Protein AF-A0A9P6PJ88-F1 (afdb_monomer)

Sequence (165 aa):
MRTRTFVELTDSICYLLNEDWNFQPQYRYGCAQMLAGCLLINTTNGHAVLANTVEVYGRTSMVDAHCEPFGLKKGVAIQTSLPKPSVAYYKDVWPSTMFAATEGERLVIGTQSFDALVTSSIRLDVRGQGSVGAATRNFQLTNKAEATATRIFLDKESLDMGVAL

Mean predicted aligned error: 4.45 Å

Organism: NCBI:txid41804

Structure (mmCIF, N/CA/C/O backbone):
data_AF-A0A9P6PJ88-F1
#
_entry.id   AF-A0A9P6PJ88-F1
#
loop_
_atom_site.group_PDB
_atom_site.id
_atom_site.type_symbol
_atom_site.label_atom_id
_atom_site.label_alt_id
_atom_site.label_comp_id
_atom_site.label_asym_id
_atom_site.label_entity_id
_atom_site.label_seq_id
_atom_site.pdbx_PDB_ins_code
_atom_site.Cartn_x
_atom_site.Cartn_y
_atom_site.Cartn_z
_atom_site.occupancy
_atom_site.B_iso_or_equiv
_atom_site.auth_seq_id
_atom_site.auth_comp_id
_atom_site.auth_asym_id
_atom_site.auth_atom_id
_atom_site.pdbx_PDB_model_num
ATOM 1 N N . MET A 1 1 ? -27.382 -1.681 4.955 1.00 50.00 1 MET A N 1
ATOM 2 C CA . MET A 1 1 ? -25.921 -1.492 4.807 1.00 50.00 1 MET A CA 1
ATOM 3 C C . MET A 1 1 ? -25.249 -2.807 5.158 1.00 50.00 1 MET A C 1
ATOM 5 O O . MET A 1 1 ? -25.578 -3.356 6.200 1.00 50.00 1 MET A O 1
ATOM 9 N N . ARG A 1 2 ? -24.400 -3.355 4.282 1.00 79.06 2 ARG A N 1
ATOM 10 C CA . ARG A 1 2 ? -23.646 -4.589 4.558 1.00 79.06 2 ARG A CA 1
ATOM 11 C C . ARG A 1 2 ? -22.398 -4.210 5.357 1.00 79.06 2 ARG A C 1
ATOM 13 O O . ARG A 1 2 ? -21.649 -3.343 4.916 1.00 79.06 2 ARG A O 1
ATOM 20 N N . THR A 1 3 ? -22.210 -4.811 6.526 1.00 87.69 3 THR A N 1
ATOM 21 C CA . THR A 1 3 ? -21.006 -4.606 7.341 1.00 87.69 3 THR A CA 1
ATOM 22 C C . THR A 1 3 ? -19.818 -5.268 6.649 1.00 87.69 3 THR A C 1
ATOM 24 O O . THR A 1 3 ? -19.917 -6.423 6.237 1.00 87.69 3 THR A O 1
ATOM 27 N N . ARG A 1 4 ? -18.718 -4.527 6.496 1.00 91.75 4 ARG A N 1
ATOM 28 C CA . ARG A 1 4 ? -17.448 -5.029 5.957 1.00 91.75 4 ARG A CA 1
ATOM 29 C C . ARG A 1 4 ? -16.594 -5.598 7.087 1.00 91.75 4 ARG A C 1
ATOM 31 O O . ARG A 1 4 ? -16.655 -5.104 8.213 1.00 91.75 4 ARG A O 1
ATOM 38 N N . THR A 1 5 ? -15.818 -6.634 6.792 1.00 96.31 5 THR A N 1
ATOM 39 C CA . THR A 1 5 ? -14.909 -7.267 7.754 1.00 96.31 5 THR A CA 1
ATOM 40 C C . THR A 1 5 ? -13.496 -7.105 7.243 1.00 96.31 5 THR A C 1
ATOM 42 O O . THR A 1 5 ? -13.232 -7.406 6.086 1.00 96.31 5 THR A O 1
ATOM 45 N N . PHE A 1 6 ? -12.598 -6.666 8.116 1.00 97.62 6 PHE A N 1
ATOM 46 C CA . PHE A 1 6 ? -11.212 -6.408 7.763 1.00 97.62 6 PHE A CA 1
ATOM 47 C C . PHE A 1 6 ? -10.282 -7.371 8.491 1.00 97.62 6 PHE A C 1
ATOM 49 O O . PHE A 1 6 ? -10.538 -7.736 9.641 1.00 97.62 6 PHE A O 1
ATOM 56 N N . VAL A 1 7 ? -9.208 -7.774 7.819 1.00 97.75 7 VAL A N 1
ATOM 57 C CA . VAL A 1 7 ? -8.141 -8.610 8.377 1.00 97.75 7 VAL A CA 1
ATOM 58 C C . VAL A 1 7 ? -6.816 -7.877 8.248 1.00 97.75 7 VAL A C 1
ATOM 60 O O . VAL A 1 7 ? -6.544 -7.267 7.219 1.00 97.75 7 VAL A O 1
ATOM 63 N N . GLU A 1 8 ? -5.998 -7.891 9.296 1.00 98.00 8 GLU A N 1
ATOM 64 C CA . GLU A 1 8 ? -4.668 -7.288 9.219 1.00 98.00 8 GLU A CA 1
ATOM 65 C C . GLU A 1 8 ? -3.776 -8.081 8.254 1.00 98.00 8 GLU A C 1
ATOM 67 O O . GLU A 1 8 ? -3.915 -9.304 8.140 1.00 98.00 8 GLU A O 1
ATOM 72 N N . LEU A 1 9 ? -2.854 -7.400 7.569 1.00 96.69 9 LEU A N 1
ATOM 73 C CA . LEU A 1 9 ? -1.796 -8.074 6.823 1.00 96.69 9 LEU A CA 1
ATOM 74 C C . LEU A 1 9 ? -1.050 -9.066 7.725 1.00 96.69 9 LEU A C 1
ATOM 76 O O . LEU A 1 9 ? -0.583 -8.731 8.811 1.00 96.69 9 LEU A O 1
ATOM 80 N N . THR A 1 10 ? -0.912 -10.293 7.232 1.00 96.44 10 THR A N 1
ATOM 81 C CA . THR A 1 10 ? -0.111 -11.351 7.857 1.00 96.44 10 THR A CA 1
ATOM 82 C C . THR A 1 10 ? 1.118 -11.633 7.006 1.00 96.44 10 THR A C 1
ATOM 84 O O . THR A 1 10 ? 1.149 -11.269 5.828 1.00 96.44 10 THR A O 1
ATOM 87 N N . ASP A 1 11 ? 2.099 -12.352 7.550 1.00 95.25 11 ASP A N 1
ATOM 88 C CA . ASP A 1 11 ? 3.292 -12.757 6.796 1.00 95.25 11 ASP A CA 1
ATOM 89 C C . ASP A 1 11 ? 2.948 -13.536 5.519 1.00 95.25 11 ASP A C 1
ATOM 91 O O . ASP A 1 11 ? 3.597 -13.354 4.492 1.00 95.25 11 ASP A O 1
ATOM 95 N N . SER A 1 12 ? 1.892 -14.356 5.555 1.00 95.56 12 SER A N 1
ATOM 96 C CA . SER A 1 12 ? 1.425 -15.109 4.384 1.00 95.56 12 SER A CA 1
ATOM 97 C C . SER A 1 12 ? 0.902 -14.201 3.267 1.00 95.56 12 SER A C 1
ATOM 99 O O . SER A 1 12 ? 1.215 -14.413 2.098 1.00 95.56 12 SER A O 1
ATOM 101 N N . ILE A 1 13 ? 0.166 -13.145 3.625 1.00 96.19 13 ILE A N 1
ATOM 102 C CA . ILE A 1 13 ? -0.339 -12.167 2.658 1.00 96.19 13 ILE A CA 1
ATOM 103 C C . ILE A 1 13 ? 0.815 -11.296 2.154 1.00 96.19 13 ILE A C 1
ATOM 105 O O . ILE A 1 13 ? 0.892 -11.009 0.967 1.00 96.19 13 ILE A O 1
ATOM 109 N N . CYS A 1 14 ? 1.750 -10.916 3.030 1.00 95.81 14 CYS A N 1
ATOM 110 C CA . CYS A 1 14 ? 2.940 -10.168 2.630 1.00 95.81 14 CYS A CA 1
ATOM 111 C C . CYS A 1 14 ? 3.790 -10.959 1.633 1.00 95.81 14 CYS A C 1
ATOM 113 O O . CYS A 1 14 ? 4.250 -10.393 0.648 1.00 95.81 14 CYS A O 1
ATOM 115 N N . TYR A 1 15 ? 3.963 -12.263 1.861 1.00 94.94 15 TYR A N 1
ATOM 116 C CA . TYR A 1 15 ? 4.639 -13.155 0.925 1.00 94.94 15 TYR A CA 1
ATOM 117 C C . TYR A 1 15 ? 3.923 -13.179 -0.434 1.00 94.94 15 TYR A C 1
ATOM 119 O O . TYR A 1 15 ? 4.563 -12.944 -1.452 1.00 94.94 15 TYR A O 1
ATOM 127 N N . LEU A 1 16 ? 2.594 -13.345 -0.444 1.00 94.75 16 LEU A N 1
ATOM 128 C CA . LEU A 1 16 ? 1.790 -13.329 -1.671 1.00 94.75 16 LEU A CA 1
ATOM 129 C C . LEU A 1 16 ? 1.908 -12.005 -2.448 1.00 94.75 16 LEU A C 1
ATOM 131 O O . LEU A 1 16 ? 2.066 -12.015 -3.664 1.00 94.75 16 LEU A O 1
ATOM 135 N N . LEU A 1 17 ? 1.871 -10.860 -1.758 1.00 95.81 17 LEU A N 1
ATOM 136 C CA . LEU A 1 17 ? 2.052 -9.540 -2.378 1.00 95.81 17 LEU A CA 1
ATOM 137 C C . LEU A 1 17 ? 3.464 -9.341 -2.960 1.00 95.81 17 LEU A C 1
ATOM 139 O O . LEU A 1 17 ? 3.668 -8.467 -3.795 1.00 95.81 17 LEU A O 1
ATOM 143 N N . ASN A 1 18 ? 4.441 -10.136 -2.530 1.00 95.06 18 ASN A N 1
ATOM 144 C CA . ASN A 1 18 ? 5.825 -10.067 -2.992 1.00 95.06 18 ASN A CA 1
ATOM 145 C C . ASN A 1 18 ? 6.183 -11.160 -4.009 1.00 95.06 18 ASN A C 1
ATOM 147 O O . ASN A 1 18 ? 7.354 -11.308 -4.350 1.00 95.06 18 ASN A O 1
ATOM 151 N N . GLU A 1 19 ? 5.206 -11.907 -4.522 1.00 94.31 19 GLU A N 1
ATOM 152 C CA . GLU A 1 19 ? 5.448 -12.843 -5.621 1.00 94.31 19 GLU A CA 1
ATOM 153 C C . GLU A 1 19 ? 5.872 -12.097 -6.896 1.00 94.31 19 GLU A C 1
ATOM 155 O O . GLU A 1 19 ? 5.442 -10.969 -7.160 1.00 94.31 19 GLU A O 1
ATOM 160 N N . ASP A 1 20 ? 6.772 -12.696 -7.676 1.00 90.38 20 ASP A N 1
ATOM 161 C CA . ASP A 1 20 ? 7.441 -12.016 -8.790 1.00 90.38 20 ASP A CA 1
ATOM 162 C C . ASP A 1 20 ? 6.569 -11.994 -10.055 1.00 90.38 20 ASP A C 1
ATOM 164 O O . ASP A 1 20 ? 6.253 -13.017 -10.672 1.00 90.38 20 ASP A O 1
ATOM 168 N N . TRP A 1 21 ? 6.225 -10.784 -10.489 1.00 92.69 21 TRP A N 1
ATOM 169 C CA . TRP A 1 21 ? 5.378 -10.548 -11.654 1.00 92.69 21 TRP A CA 1
ATOM 170 C C . TRP A 1 21 ? 6.064 -10.846 -12.992 1.00 92.69 21 TRP A C 1
ATOM 172 O O . TRP A 1 21 ? 5.369 -10.976 -13.997 1.00 92.69 21 TRP A O 1
ATOM 182 N N . ASN A 1 22 ? 7.394 -10.995 -13.037 1.00 89.50 22 ASN A N 1
ATOM 183 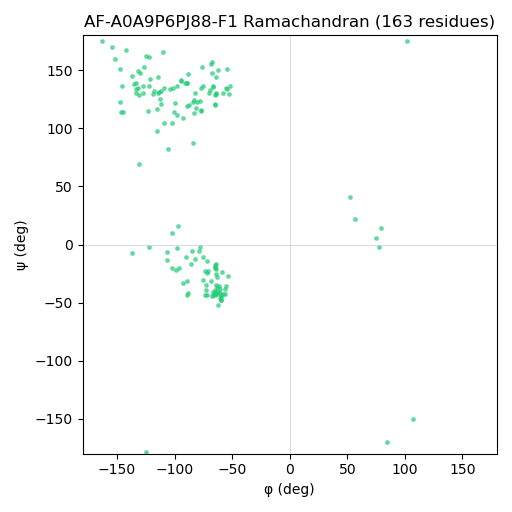C CA . ASN A 1 22 ? 8.078 -11.494 -14.236 1.00 89.50 22 ASN A CA 1
ATOM 184 C C . ASN A 1 22 ? 7.654 -12.930 -14.561 1.00 89.50 22 ASN A C 1
ATOM 186 O O . ASN A 1 22 ? 7.526 -13.289 -15.730 1.00 89.50 22 ASN A O 1
ATOM 190 N N . PHE A 1 23 ? 7.440 -13.749 -13.528 1.00 89.56 23 PHE A N 1
ATOM 191 C CA . PHE A 1 23 ? 7.046 -15.147 -13.684 1.00 89.56 23 PHE A CA 1
ATOM 192 C C . PHE A 1 23 ? 5.527 -15.320 -13.649 1.00 89.56 23 PHE A C 1
ATOM 194 O O . PHE A 1 23 ? 4.998 -16.200 -14.328 1.00 89.56 23 PHE A O 1
A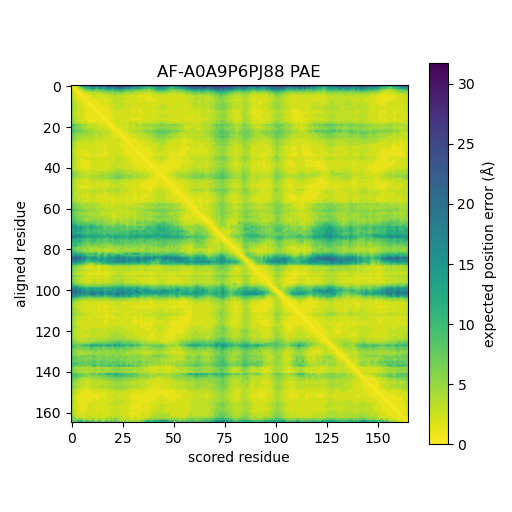TOM 201 N N . GLN A 1 24 ? 4.823 -14.487 -12.877 1.00 89.56 24 GLN A N 1
ATOM 202 C CA . GLN A 1 24 ? 3.373 -14.572 -12.682 1.00 89.56 24 GLN A CA 1
ATOM 203 C C . GLN A 1 24 ? 2.699 -13.201 -12.876 1.00 89.56 24 GLN A C 1
ATOM 205 O O . GLN A 1 24 ? 2.192 -12.605 -11.924 1.00 89.56 24 GLN A O 1
ATOM 210 N N . PRO A 1 25 ? 2.658 -12.669 -14.114 1.00 88.81 25 PRO A N 1
ATOM 211 C CA . PRO A 1 25 ? 2.144 -11.325 -14.391 1.00 88.81 25 PRO A CA 1
ATOM 212 C C . PRO A 1 25 ? 0.654 -11.158 -14.068 1.00 88.81 25 PRO A C 1
ATOM 214 O O . PRO A 1 25 ? 0.193 -10.035 -13.874 1.00 88.81 25 PRO A O 1
ATOM 217 N N . GLN A 1 26 ? -0.117 -12.248 -13.995 1.00 89.44 26 GLN A N 1
ATOM 218 C CA . GLN A 1 26 ? -1.529 -12.223 -13.609 1.00 89.44 26 GLN A CA 1
ATOM 219 C C . GLN A 1 26 ? -1.747 -11.753 -12.163 1.00 89.44 26 GLN A C 1
ATOM 221 O O . GLN A 1 26 ? -2.784 -11.157 -11.868 1.00 89.44 26 GLN A O 1
ATOM 226 N N . TYR A 1 27 ? -0.755 -11.914 -11.282 1.00 91.38 27 TYR A N 1
ATOM 227 C CA . TYR A 1 27 ? -0.874 -11.521 -9.877 1.00 91.38 27 TYR A CA 1
ATOM 228 C C . TYR A 1 27 ? -1.063 -10.024 -9.665 1.00 91.38 27 TYR A C 1
ATOM 230 O O . TYR A 1 27 ? -1.566 -9.629 -8.616 1.00 91.38 27 TYR A O 1
ATOM 238 N N . ARG A 1 28 ? -0.772 -9.182 -10.663 1.00 93.88 28 ARG A N 1
ATOM 239 C CA . ARG A 1 28 ? -1.098 -7.751 -10.608 1.00 93.88 28 ARG A CA 1
ATOM 240 C C . ARG A 1 28 ? -2.581 -7.487 -10.357 1.00 93.88 28 ARG A C 1
ATOM 242 O O . ARG A 1 28 ? -2.922 -6.585 -9.598 1.00 93.88 28 ARG A O 1
ATOM 249 N N . TYR A 1 29 ? -3.462 -8.298 -10.944 1.00 94.75 29 TYR A N 1
ATOM 250 C CA . TYR A 1 29 ? -4.906 -8.146 -10.774 1.00 94.75 29 TYR A CA 1
ATOM 251 C C . TYR A 1 29 ? -5.337 -8.559 -9.368 1.00 94.75 29 TYR A C 1
ATOM 253 O O . TYR A 1 29 ? -6.075 -7.821 -8.719 1.00 94.75 29 TYR A O 1
ATOM 261 N N . GLY A 1 30 ? -4.807 -9.681 -8.871 1.00 95.69 30 GLY A N 1
ATOM 262 C CA . GLY A 1 30 ? -5.014 -10.125 -7.494 1.00 95.69 30 GLY A CA 1
ATOM 263 C C . GLY A 1 30 ? -4.511 -9.095 -6.482 1.00 95.69 30 GLY A C 1
ATOM 264 O O . GLY A 1 30 ? -5.250 -8.699 -5.589 1.00 95.69 30 GLY A O 1
ATOM 265 N N . CYS A 1 31 ? -3.296 -8.572 -6.664 1.00 96.62 31 CYS A N 1
ATOM 266 C CA . CYS A 1 31 ? -2.701 -7.551 -5.798 1.00 96.62 31 CYS A CA 1
ATOM 267 C C . CYS A 1 31 ? -3.519 -6.257 -5.760 1.00 96.62 31 CYS A C 1
ATOM 269 O O . CYS A 1 31 ? -3.800 -5.742 -4.676 1.00 96.62 31 CYS A O 1
ATOM 271 N N . ALA A 1 32 ? -3.950 -5.756 -6.923 1.00 96.81 32 ALA A N 1
ATOM 272 C CA . ALA A 1 32 ? -4.838 -4.600 -6.996 1.00 96.81 32 ALA A CA 1
ATOM 273 C C . ALA A 1 32 ? -6.165 -4.866 -6.272 1.00 96.81 32 ALA A C 1
ATOM 275 O O . ALA A 1 32 ? -6.610 -4.040 -5.477 1.00 96.81 32 ALA A O 1
ATOM 276 N N . GLN A 1 33 ? -6.766 -6.038 -6.499 1.00 97.31 33 GLN A N 1
ATOM 277 C CA . GLN A 1 33 ? -8.030 -6.429 -5.882 1.00 97.31 33 GLN A CA 1
ATOM 278 C C . GLN A 1 33 ? -7.917 -6.558 -4.358 1.00 97.31 33 GLN A C 1
ATOM 280 O O . GLN A 1 33 ? -8.801 -6.079 -3.655 1.00 97.31 33 GLN A O 1
ATOM 285 N N . MET A 1 34 ? -6.832 -7.146 -3.843 1.00 97.31 34 MET A N 1
ATOM 286 C CA . MET A 1 34 ? -6.586 -7.305 -2.405 1.00 97.31 34 MET A CA 1
ATOM 287 C C . MET A 1 34 ? -6.412 -5.959 -1.689 1.00 97.31 34 MET A C 1
ATOM 289 O O . MET A 1 34 ? -6.884 -5.793 -0.564 1.00 97.31 34 MET A O 1
ATOM 293 N N . LEU A 1 35 ? -5.729 -5.001 -2.325 1.00 97.94 35 LEU A N 1
ATOM 294 C CA . LEU A 1 35 ? -5.442 -3.685 -1.744 1.00 97.94 35 LEU A CA 1
ATOM 295 C C . LEU A 1 35 ? -6.571 -2.664 -1.960 1.00 97.94 35 LEU A C 1
ATOM 297 O O . LEU A 1 35 ? -6.623 -1.651 -1.256 1.00 97.94 35 LEU A O 1
ATOM 301 N N . ALA A 1 36 ? -7.492 -2.915 -2.890 1.00 96.50 36 ALA A N 1
ATOM 302 C CA . ALA A 1 36 ? -8.654 -2.065 -3.108 1.00 96.50 36 ALA A CA 1
ATOM 303 C C . ALA A 1 36 ? -9.586 -2.074 -1.885 1.00 96.50 36 ALA A C 1
ATOM 305 O O . ALA A 1 36 ? -10.109 -3.112 -1.468 1.00 96.50 36 ALA A O 1
ATOM 306 N N . GLY A 1 37 ? -9.813 -0.889 -1.317 1.00 96.69 37 GLY A N 1
ATOM 307 C CA . GLY A 1 37 ? -10.612 -0.718 -0.109 1.00 96.69 37 GLY A CA 1
ATOM 308 C C . GLY A 1 37 ? -9.864 -1.047 1.183 1.00 96.69 37 GLY A C 1
ATOM 309 O O . GLY A 1 37 ? -10.516 -1.206 2.212 1.00 96.69 37 GLY A O 1
ATOM 310 N N . CYS A 1 38 ? -8.532 -1.165 1.172 1.00 98.00 38 CYS A N 1
ATOM 311 C CA . CYS A 1 38 ? -7.778 -1.405 2.401 1.00 98.00 38 CYS A CA 1
ATOM 312 C C . CYS A 1 38 ? -7.800 -0.193 3.352 1.00 98.00 38 CYS A C 1
ATOM 314 O O . CYS A 1 38 ? -7.978 0.959 2.947 1.00 98.00 38 CYS A O 1
ATOM 316 N N . LEU A 1 39 ? -7.609 -0.462 4.641 1.00 98.06 39 LEU A N 1
ATOM 317 C CA . LEU A 1 39 ? -7.459 0.541 5.687 1.00 98.06 39 LEU A CA 1
ATOM 318 C C . LEU A 1 39 ? -5.989 0.694 6.048 1.00 98.06 39 LEU A C 1
ATOM 320 O O . LEU A 1 39 ? -5.306 -0.297 6.298 1.00 98.06 39 LEU A O 1
ATOM 324 N N . LEU A 1 40 ? -5.532 1.936 6.160 1.00 97.75 40 LEU A N 1
ATOM 325 C CA . LEU A 1 40 ? -4.255 2.273 6.770 1.00 97.75 40 LEU A CA 1
ATOM 326 C C . LEU A 1 40 ? -4.537 3.013 8.075 1.00 97.75 40 LEU A C 1
ATOM 328 O O . LEU A 1 40 ? -5.192 4.057 8.073 1.00 97.75 40 LEU A O 1
ATOM 332 N N . ILE A 1 41 ? -4.056 2.463 9.188 1.00 97.50 41 ILE A N 1
ATOM 333 C CA . ILE A 1 41 ? -4.287 2.996 10.533 1.00 97.50 41 ILE A CA 1
ATOM 334 C C . ILE A 1 41 ? -2.942 3.265 11.190 1.00 97.50 41 ILE A C 1
ATOM 336 O O . ILE A 1 41 ? -2.183 2.340 11.468 1.00 97.50 41 ILE A O 1
ATOM 340 N N . ASN A 1 42 ? -2.649 4.530 11.466 1.00 96.06 42 ASN A N 1
ATOM 341 C CA . ASN A 1 42 ? -1.459 4.913 12.210 1.00 96.06 42 ASN A CA 1
ATOM 342 C C . ASN A 1 42 ? -1.730 4.776 13.714 1.00 96.06 42 ASN A C 1
ATOM 344 O O . ASN A 1 42 ? -2.528 5.515 14.290 1.00 96.06 42 ASN A O 1
ATOM 348 N N . THR A 1 43 ? -1.054 3.831 14.367 1.00 95.06 43 THR A N 1
ATOM 349 C CA . THR A 1 43 ? -1.302 3.508 15.781 1.00 95.06 43 THR A CA 1
ATOM 350 C C . THR A 1 43 ? -0.735 4.536 16.757 1.00 95.06 43 THR A C 1
ATOM 352 O O . THR A 1 43 ? -1.026 4.462 17.946 1.00 95.06 43 THR A O 1
ATOM 355 N N . THR A 1 44 ? 0.092 5.474 16.291 1.00 93.00 44 THR A N 1
ATOM 356 C CA . THR A 1 44 ? 0.702 6.504 17.142 1.00 93.00 44 THR A CA 1
ATOM 357 C C . THR A 1 44 ? -0.178 7.744 17.253 1.00 93.00 44 THR A C 1
ATOM 359 O O . THR A 1 44 ? -0.335 8.272 18.349 1.00 93.00 44 THR A O 1
ATOM 362 N N . ASN A 1 45 ? -0.755 8.212 16.141 1.00 92.81 45 ASN A N 1
ATOM 363 C CA . ASN A 1 45 ? -1.601 9.415 16.119 1.00 92.81 45 ASN A CA 1
ATOM 364 C C . ASN A 1 45 ? -3.104 9.114 15.963 1.00 92.81 45 ASN A C 1
ATOM 366 O O . ASN A 1 45 ? -3.917 10.028 16.067 1.00 92.81 45 ASN A O 1
ATOM 370 N N . GLY A 1 46 ? -3.487 7.853 15.732 1.00 93.19 46 GLY A N 1
ATOM 371 C CA . GLY A 1 46 ? -4.882 7.436 15.574 1.00 93.19 46 GLY A CA 1
ATOM 372 C C . GLY A 1 46 ? -5.509 7.813 14.229 1.00 93.19 46 GLY A C 1
ATOM 373 O O . GLY A 1 46 ? -6.703 7.585 14.036 1.00 93.19 46 GLY A O 1
ATOM 374 N N . HIS A 1 47 ? -4.739 8.372 13.289 1.00 95.56 47 HIS A N 1
ATOM 375 C CA . HIS A 1 47 ? -5.239 8.682 11.955 1.00 95.56 47 HIS A CA 1
ATOM 376 C C . HIS A 1 47 ? -5.564 7.396 11.198 1.00 95.56 47 HIS A C 1
ATOM 378 O O . HIS A 1 47 ? -4.766 6.456 11.173 1.00 95.56 47 HIS A O 1
ATOM 384 N N . ALA A 1 48 ? -6.710 7.385 10.524 1.00 96.81 48 ALA A N 1
ATOM 385 C CA . ALA A 1 48 ? -7.171 6.242 9.756 1.00 96.81 48 ALA A CA 1
ATOM 386 C C . ALA A 1 48 ? -7.660 6.690 8.381 1.00 96.81 48 ALA A C 1
ATOM 388 O O . ALA A 1 48 ? -8.424 7.649 8.250 1.00 96.81 48 ALA A O 1
ATOM 389 N N . VAL A 1 49 ? -7.244 5.975 7.342 1.00 97.19 49 VAL A N 1
ATOM 390 C CA . VAL A 1 49 ? -7.665 6.240 5.968 1.00 97.19 49 VAL A CA 1
ATOM 391 C C . VAL A 1 49 ? -8.112 4.951 5.289 1.00 97.19 49 VAL A C 1
ATOM 393 O O . VAL A 1 49 ? -7.457 3.919 5.395 1.00 97.19 49 VAL A O 1
ATOM 396 N N . LEU A 1 50 ? -9.242 5.025 4.590 1.00 96.94 50 LEU A N 1
ATOM 397 C CA . LEU A 1 50 ? -9.701 4.019 3.641 1.00 96.94 50 LEU A CA 1
ATOM 398 C C . LEU A 1 50 ? -9.131 4.360 2.265 1.00 96.94 50 LEU A C 1
ATOM 400 O O . LEU A 1 50 ? -9.434 5.429 1.736 1.00 96.94 50 LEU A O 1
ATOM 404 N N . ALA A 1 51 ? -8.328 3.473 1.686 1.00 96.94 51 ALA A N 1
ATOM 405 C CA . ALA A 1 51 ? -7.860 3.564 0.308 1.00 96.94 51 ALA A CA 1
ATOM 406 C C . ALA A 1 51 ? -8.926 2.967 -0.623 1.00 96.94 51 ALA A C 1
ATOM 408 O O . ALA A 1 51 ? -8.907 1.778 -0.928 1.00 96.94 51 ALA A O 1
ATOM 409 N N . ASN A 1 52 ? -9.890 3.789 -1.047 1.00 94.62 52 ASN A N 1
ATOM 410 C CA . ASN A 1 52 ? -11.009 3.359 -1.893 1.00 94.62 52 ASN A CA 1
ATOM 411 C C . ASN A 1 52 ? -10.532 2.695 -3.189 1.00 94.62 52 ASN A C 1
ATOM 413 O O . ASN A 1 52 ? -11.099 1.691 -3.609 1.00 94.62 52 ASN A O 1
ATOM 417 N N . THR A 1 53 ? -9.512 3.276 -3.823 1.00 95.44 53 THR A N 1
ATOM 418 C CA . THR A 1 53 ? -8.937 2.772 -5.070 1.00 95.44 53 THR A CA 1
ATOM 419 C C . THR A 1 53 ? -7.423 2.837 -5.022 1.00 95.44 53 THR A C 1
ATOM 421 O O . THR A 1 53 ? -6.837 3.772 -4.465 1.00 95.44 53 THR A O 1
ATOM 424 N N . VAL A 1 54 ? -6.807 1.838 -5.644 1.00 96.50 54 VAL A N 1
ATOM 425 C CA . VAL A 1 54 ? -5.363 1.745 -5.823 1.00 96.50 54 VAL A CA 1
ATOM 426 C C . VAL A 1 54 ? -5.048 1.445 -7.282 1.00 96.50 54 VAL A C 1
ATOM 428 O O . VAL A 1 54 ? -5.805 0.749 -7.957 1.00 96.50 54 VAL A O 1
ATOM 431 N N . GLU A 1 55 ? -3.924 1.957 -7.754 1.00 95.94 55 GLU A N 1
ATOM 432 C CA . GLU A 1 55 ? -3.302 1.573 -9.017 1.00 95.94 55 GLU A CA 1
ATOM 433 C C . GLU A 1 55 ? -1.987 0.879 -8.694 1.00 95.94 55 GLU A C 1
ATOM 435 O O . GLU A 1 55 ? -1.217 1.379 -7.876 1.00 95.94 55 GLU A O 1
ATOM 440 N N . VAL A 1 56 ? -1.745 -0.284 -9.291 1.00 96.19 56 VAL A N 1
ATOM 441 C CA . VAL A 1 56 ? -0.544 -1.072 -9.014 1.00 96.19 56 VAL A CA 1
ATOM 442 C C . VAL A 1 56 ? 0.398 -1.038 -10.207 1.00 96.19 56 VAL A C 1
ATOM 444 O O . VAL A 1 56 ? -0.041 -1.218 -11.342 1.00 96.19 56 VAL A O 1
ATOM 447 N N . TYR A 1 57 ? 1.681 -0.834 -9.935 1.00 95.12 57 TYR A N 1
ATOM 448 C CA . TYR A 1 57 ? 2.722 -0.676 -10.942 1.00 95.12 57 TYR A CA 1
ATOM 449 C C . TYR A 1 57 ? 3.865 -1.644 -10.664 1.00 95.12 57 TYR A C 1
ATOM 451 O O . TYR A 1 57 ? 4.350 -1.743 -9.536 1.00 95.12 57 TYR A O 1
ATOM 459 N N . GLY A 1 58 ? 4.291 -2.388 -11.686 1.00 94.44 58 GLY A N 1
ATOM 460 C CA . GLY A 1 58 ? 5.419 -3.312 -11.554 1.00 94.44 58 GLY A CA 1
ATOM 461 C C . GLY A 1 58 ? 6.719 -2.578 -11.211 1.00 94.44 58 GLY A C 1
ATOM 462 O O . GLY A 1 58 ? 6.927 -1.437 -11.613 1.00 94.44 58 GLY A O 1
ATOM 463 N N . ARG A 1 59 ? 7.633 -3.231 -10.487 1.00 90.50 59 ARG A N 1
ATOM 464 C CA . ARG A 1 59 ? 8.835 -2.563 -9.951 1.00 90.50 59 ARG A CA 1
ATOM 465 C C . ARG A 1 59 ? 9.887 -2.187 -11.000 1.00 90.50 59 ARG A C 1
ATOM 467 O O . ARG A 1 59 ? 10.722 -1.322 -10.748 1.00 90.50 59 ARG A O 1
ATOM 474 N N . THR A 1 60 ? 9.890 -2.848 -12.155 1.00 89.88 60 THR A N 1
ATOM 475 C CA . THR A 1 60 ? 10.909 -2.647 -13.196 1.00 89.88 60 THR A CA 1
ATOM 476 C C . THR A 1 60 ? 10.272 -2.325 -14.534 1.00 89.88 60 THR A C 1
ATOM 478 O O . THR A 1 60 ? 9.181 -2.804 -14.833 1.00 89.88 60 THR A O 1
ATOM 481 N N . SER A 1 61 ? 11.006 -1.602 -15.381 1.00 89.69 61 SER A N 1
ATOM 482 C CA . SER A 1 61 ? 10.548 -1.226 -16.722 1.00 89.69 61 SER A CA 1
ATOM 483 C C . SER A 1 61 ? 10.348 -2.414 -17.665 1.00 89.69 61 SER A C 1
ATOM 485 O O . SER A 1 61 ? 9.677 -2.276 -18.684 1.00 89.69 61 SER A O 1
ATOM 487 N N . MET A 1 62 ? 10.925 -3.577 -17.340 1.00 89.38 62 MET A N 1
ATOM 488 C CA . MET A 1 62 ? 10.694 -4.824 -18.075 1.00 89.38 62 MET A CA 1
ATOM 489 C C . MET A 1 62 ? 9.329 -5.441 -17.752 1.00 89.38 62 MET A C 1
ATOM 491 O O . MET A 1 62 ? 8.742 -6.090 -18.612 1.00 89.38 62 MET A O 1
ATOM 495 N N . VAL A 1 63 ? 8.830 -5.229 -16.531 1.00 90.81 63 VAL A N 1
ATOM 496 C CA . VAL A 1 63 ? 7.520 -5.718 -16.071 1.00 90.81 63 VAL A CA 1
ATOM 497 C C . VAL A 1 63 ? 6.423 -4.706 -16.388 1.00 90.81 63 VAL A C 1
ATOM 499 O O . VAL A 1 63 ? 5.333 -5.085 -16.812 1.00 90.81 63 VAL A O 1
ATOM 502 N N . ASP A 1 64 ? 6.706 -3.420 -16.182 1.00 90.94 64 ASP A N 1
ATOM 503 C CA . ASP A 1 64 ? 5.745 -2.336 -16.340 1.00 90.94 64 ASP A CA 1
ATOM 504 C C . ASP A 1 64 ? 6.442 -1.058 -16.819 1.00 90.94 64 ASP A C 1
ATOM 506 O O . ASP A 1 64 ? 7.341 -0.537 -16.163 1.00 90.94 64 ASP A O 1
ATOM 510 N N . ALA A 1 65 ? 6.014 -0.518 -17.961 1.00 90.75 65 ALA A N 1
ATOM 511 C CA . ALA A 1 65 ? 6.574 0.716 -18.511 1.00 90.75 65 ALA A CA 1
ATOM 512 C C . ALA A 1 65 ? 6.315 1.946 -17.620 1.00 90.75 65 ALA A C 1
ATOM 514 O O . ALA A 1 65 ? 7.017 2.952 -17.744 1.00 90.75 65 ALA A O 1
ATOM 515 N N . HIS A 1 66 ? 5.325 1.864 -16.730 1.00 89.12 66 HIS A N 1
ATOM 516 C CA . HIS A 1 66 ? 4.965 2.898 -15.766 1.00 89.12 66 HIS A CA 1
ATOM 517 C C . HIS A 1 66 ? 5.579 2.654 -14.379 1.00 89.12 66 HIS A C 1
ATOM 519 O O . HIS A 1 66 ? 5.148 3.277 -13.411 1.00 89.12 66 HIS A O 1
ATOM 525 N N . CYS A 1 67 ? 6.591 1.780 -14.279 1.00 89.06 67 CYS A N 1
ATOM 526 C CA . CYS A 1 67 ? 7.281 1.492 -13.027 1.00 89.06 67 CYS A CA 1
ATOM 527 C C . CYS A 1 67 ? 7.829 2.749 -12.343 1.00 89.06 67 CYS A C 1
ATOM 529 O O . CYS A 1 67 ? 8.258 3.717 -12.985 1.00 89.06 67 CYS A O 1
ATOM 531 N N . GLU A 1 68 ? 7.915 2.687 -11.019 1.00 86.50 68 GLU A N 1
ATOM 532 C CA . GLU A 1 68 ? 8.540 3.729 -10.223 1.00 86.50 68 GLU A CA 1
ATOM 533 C C . GLU A 1 68 ? 9.993 4.017 -10.677 1.00 86.50 68 GLU A C 1
ATOM 535 O O . GLU A 1 68 ? 10.782 3.090 -10.892 1.00 86.50 68 GLU A O 1
ATOM 540 N N . PRO A 1 69 ? 10.396 5.295 -10.823 1.00 82.69 69 PRO A N 1
ATOM 541 C CA . PR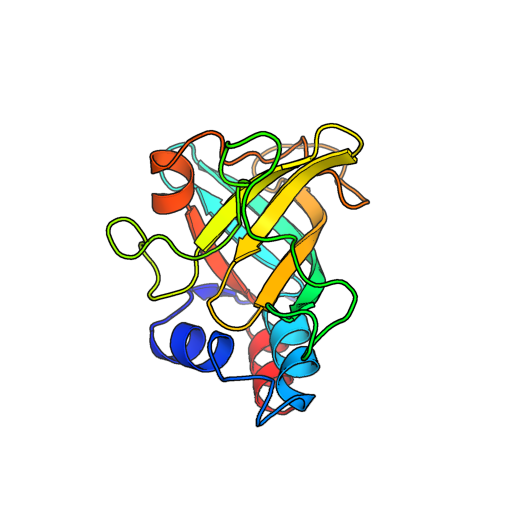O A 1 69 ? 11.753 5.632 -11.231 1.00 82.69 69 PRO A CA 1
ATOM 542 C C . PRO A 1 69 ? 12.775 5.234 -10.159 1.00 82.69 69 PRO A C 1
ATOM 544 O O . PRO A 1 69 ? 12.616 5.538 -8.979 1.00 82.69 69 PRO A O 1
ATOM 547 N N . PHE A 1 70 ? 13.887 4.639 -10.587 1.00 82.56 70 PHE A N 1
ATOM 548 C CA . PHE A 1 70 ? 15.000 4.249 -9.720 1.00 82.56 70 PHE A CA 1
ATOM 549 C C . PHE A 1 70 ? 16.330 4.855 -10.199 1.00 82.56 70 PHE A C 1
ATOM 551 O O . PHE A 1 70 ? 16.459 5.304 -11.339 1.00 82.56 70 PHE A O 1
ATOM 558 N N . GLY A 1 71 ? 17.338 4.882 -9.320 1.00 82.81 71 GLY A N 1
ATOM 559 C CA . GLY A 1 71 ? 18.693 5.349 -9.639 1.00 82.81 71 GLY A CA 1
ATOM 560 C C . GLY A 1 71 ? 19.049 6.713 -9.040 1.00 82.81 71 GLY A C 1
ATOM 561 O O . GLY A 1 71 ? 18.591 7.072 -7.955 1.00 82.81 71 GLY A O 1
ATOM 562 N N . LEU A 1 72 ? 19.919 7.460 -9.728 1.00 84.19 72 LEU A N 1
ATOM 563 C CA . LEU A 1 72 ? 20.444 8.752 -9.275 1.00 84.19 72 LEU A CA 1
ATOM 564 C C . LEU A 1 72 ? 19.921 9.893 -10.154 1.00 84.19 72 LEU A C 1
ATOM 566 O O . LEU A 1 72 ? 20.054 9.862 -11.376 1.00 84.19 72 LEU A O 1
ATOM 570 N N . LYS A 1 73 ? 19.426 10.963 -9.532 1.00 81.69 73 LYS A N 1
ATOM 571 C CA . LYS A 1 73 ? 19.112 12.235 -10.189 1.00 81.69 73 LYS A CA 1
ATOM 572 C C . LYS A 1 73 ? 20.036 13.314 -9.637 1.00 81.69 73 LYS A C 1
ATOM 574 O O . LYS A 1 73 ? 19.993 13.624 -8.452 1.00 81.69 73 LYS A O 1
ATOM 579 N N . LYS A 1 74 ? 20.890 13.885 -10.497 1.00 86.56 74 LYS A N 1
ATOM 580 C CA . LYS A 1 74 ? 21.924 14.870 -10.105 1.00 86.56 74 LYS A CA 1
ATOM 581 C C . LYS A 1 74 ? 22.820 14.377 -8.948 1.00 86.56 74 LYS A C 1
ATOM 583 O O . LYS A 1 74 ? 23.128 15.134 -8.036 1.00 86.56 74 LYS A O 1
ATOM 588 N N . GLY A 1 75 ? 23.200 13.096 -8.973 1.00 83.06 75 GLY A N 1
ATOM 589 C CA . GLY A 1 75 ? 24.048 12.473 -7.945 1.00 83.06 75 GLY A CA 1
ATOM 590 C C . GLY A 1 75 ? 23.333 12.110 -6.638 1.00 83.06 75 GLY A C 1
ATOM 591 O O . GLY A 1 75 ? 23.950 11.513 -5.764 1.00 83.06 75 GLY A O 1
ATOM 592 N N . VAL A 1 76 ? 22.039 12.418 -6.508 1.00 82.56 76 VAL A N 1
ATOM 593 C CA . VAL A 1 76 ? 21.223 12.070 -5.339 1.00 82.56 76 VAL A CA 1
ATOM 594 C C . VAL A 1 76 ? 20.323 10.892 -5.691 1.00 82.56 76 VAL A C 1
ATOM 596 O O . VAL A 1 76 ? 19.697 10.888 -6.751 1.00 82.56 76 VAL A O 1
ATOM 599 N N . ALA A 1 77 ? 20.256 9.890 -4.814 1.00 82.94 77 ALA A N 1
ATOM 600 C CA . ALA A 1 77 ? 19.341 8.766 -4.982 1.00 82.94 77 ALA A CA 1
ATOM 601 C C . ALA A 1 77 ? 17.894 9.257 -5.063 1.00 82.94 77 ALA A C 1
ATOM 603 O O . ALA A 1 77 ? 17.447 10.046 -4.228 1.00 82.94 77 ALA A O 1
ATOM 604 N N . ILE A 1 78 ? 17.175 8.794 -6.084 1.00 85.00 78 ILE A N 1
ATOM 605 C CA . ILE A 1 78 ? 15.740 9.034 -6.202 1.00 85.00 78 ILE A CA 1
ATOM 606 C C . ILE A 1 78 ? 15.069 8.340 -5.016 1.00 85.00 78 ILE A C 1
ATOM 608 O O . ILE A 1 78 ? 15.378 7.191 -4.702 1.00 85.00 78 ILE A O 1
ATOM 612 N N . GLN A 1 79 ? 14.197 9.065 -4.315 1.00 83.38 79 GLN A N 1
ATOM 613 C CA . GLN A 1 79 ? 13.412 8.481 -3.236 1.00 83.38 79 GLN A CA 1
ATOM 614 C C . GLN A 1 79 ? 12.483 7.428 -3.825 1.00 83.38 79 GLN A C 1
ATOM 616 O O . GLN A 1 79 ? 11.742 7.755 -4.751 1.00 83.38 79 GLN A O 1
ATOM 621 N N . THR A 1 80 ? 12.494 6.226 -3.240 1.00 87.38 80 THR A N 1
ATOM 622 C CA . THR A 1 80 ? 11.590 5.158 -3.653 1.00 87.38 80 THR A CA 1
ATOM 623 C C . THR A 1 80 ? 10.684 4.618 -2.549 1.00 87.38 80 THR A C 1
ATOM 625 O O . THR A 1 80 ? 10.973 4.8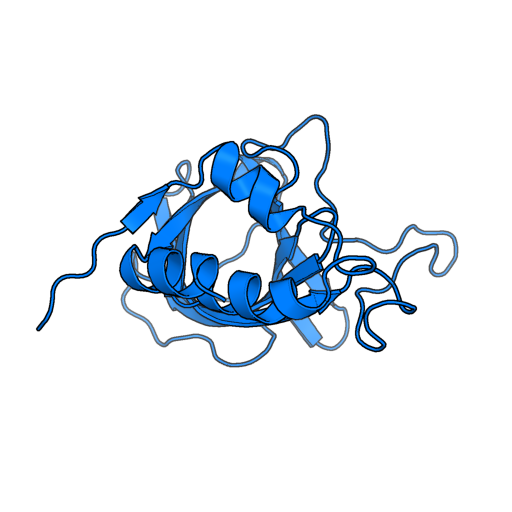00 -1.359 1.00 87.38 80 THR A O 1
ATOM 628 N N . SER A 1 81 ? 9.598 3.945 -2.943 1.00 89.19 81 SER A N 1
ATOM 629 C CA . SER A 1 81 ? 8.682 3.222 -2.045 1.00 89.19 81 SER A CA 1
ATOM 630 C C . SER A 1 81 ? 9.214 1.863 -1.575 1.00 89.19 81 SER A C 1
ATOM 632 O O . SER A 1 81 ? 8.542 1.198 -0.788 1.00 89.19 81 SER A O 1
ATOM 634 N N . LEU A 1 82 ? 10.404 1.442 -2.028 1.00 88.12 82 LEU A N 1
ATOM 635 C CA . LEU A 1 82 ? 10.960 0.126 -1.707 1.00 88.12 82 LEU A CA 1
ATOM 636 C C . LEU A 1 82 ? 10.969 -0.143 -0.190 1.00 88.12 82 LEU A C 1
ATOM 638 O O . LEU A 1 82 ? 11.381 0.735 0.587 1.00 88.12 82 LEU A O 1
ATOM 642 N N . PRO A 1 83 ? 10.569 -1.357 0.239 1.00 81.00 83 PRO A N 1
ATOM 643 C CA . PRO A 1 83 ? 10.605 -1.739 1.640 1.00 81.00 83 PRO A CA 1
ATOM 644 C C . PRO A 1 83 ? 12.003 -1.546 2.226 1.00 81.00 83 PRO A C 1
ATOM 646 O O . PRO A 1 83 ? 13.012 -1.921 1.629 1.00 81.00 83 PRO A O 1
ATOM 649 N N . LYS A 1 84 ? 12.071 -0.943 3.417 1.00 78.38 84 LYS A N 1
ATOM 650 C CA . LYS A 1 84 ? 13.336 -0.707 4.125 1.00 78.38 84 LYS A CA 1
ATOM 651 C C . LYS A 1 84 ? 13.595 -1.882 5.075 1.00 78.38 84 LYS A C 1
ATOM 653 O O . LYS A 1 84 ? 12.911 -1.956 6.098 1.00 78.38 84 LYS A O 1
ATOM 658 N N . PRO A 1 85 ? 14.587 -2.757 4.801 1.00 62.78 85 PRO A N 1
ATOM 659 C CA . PRO A 1 85 ? 14.714 -4.060 5.468 1.00 62.78 85 PRO A CA 1
ATOM 660 C C . PRO A 1 85 ? 14.864 -4.015 6.994 1.00 62.78 85 PRO A C 1
ATOM 662 O O . PRO A 1 85 ? 14.562 -4.989 7.668 1.00 62.78 85 PRO A O 1
ATOM 665 N N . SER A 1 86 ? 15.338 -2.902 7.561 1.00 66.25 86 SER A N 1
ATOM 666 C CA . SER A 1 86 ? 15.645 -2.791 8.993 1.00 66.25 86 SER A CA 1
ATOM 667 C C . SER A 1 86 ? 14.559 -2.128 9.847 1.00 66.25 86 SER A C 1
ATOM 669 O O . SER A 1 86 ? 14.751 -2.004 11.054 1.00 66.25 86 SER A O 1
ATOM 671 N N . VAL A 1 87 ? 13.457 -1.647 9.256 1.00 68.94 87 VAL A N 1
ATOM 672 C CA . VAL A 1 87 ? 12.503 -0.754 9.959 1.00 68.94 87 VAL A CA 1
ATOM 673 C C . VAL A 1 87 ? 11.027 -1.100 9.697 1.00 68.94 87 VAL A C 1
ATOM 675 O O . VAL A 1 87 ? 10.135 -0.518 10.318 1.00 68.94 87 VAL A O 1
ATOM 678 N N . ALA A 1 88 ? 10.750 -2.030 8.779 1.00 73.19 88 ALA A N 1
ATOM 679 C CA . ALA A 1 88 ? 9.393 -2.401 8.394 1.00 73.19 88 ALA A CA 1
ATOM 680 C C . ALA A 1 88 ? 8.712 -3.308 9.426 1.00 73.19 88 ALA A C 1
ATOM 682 O O . ALA A 1 88 ? 9.316 -4.256 9.919 1.00 73.19 88 ALA A O 1
ATOM 683 N N . TYR A 1 89 ? 7.448 -3.005 9.749 1.00 86.75 89 TYR A N 1
ATOM 684 C CA . TYR A 1 89 ? 6.620 -3.882 10.580 1.00 86.75 89 TYR A CA 1
ATOM 685 C C . TYR A 1 89 ? 6.160 -5.123 9.809 1.00 86.75 89 TYR A C 1
ATOM 687 O O . TYR A 1 89 ? 6.225 -6.229 10.333 1.00 86.75 89 TYR A O 1
ATOM 695 N N . TYR A 1 90 ? 5.725 -4.931 8.562 1.00 92.69 90 TYR A N 1
ATOM 696 C CA . TYR A 1 90 ? 5.406 -6.016 7.642 1.00 92.69 90 TYR A CA 1
ATOM 697 C C . TYR A 1 90 ? 6.655 -6.403 6.855 1.00 92.69 90 TYR A C 1
ATOM 699 O 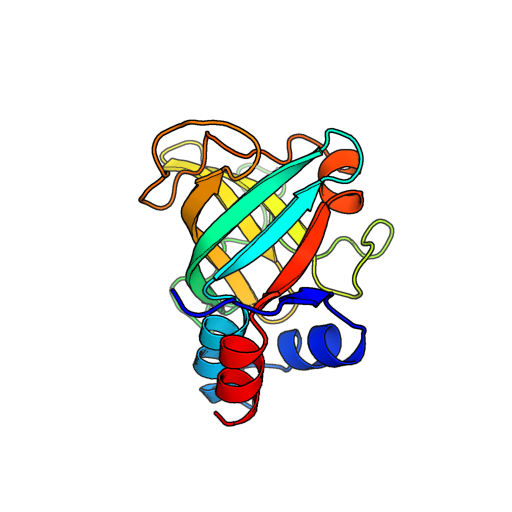O . TYR A 1 90 ? 7.418 -5.538 6.412 1.00 92.69 90 TYR A O 1
ATOM 707 N N . LYS A 1 91 ? 6.865 -7.704 6.659 1.00 91.00 91 LYS A N 1
ATOM 708 C CA . LYS A 1 91 ? 7.972 -8.191 5.840 1.00 91.00 91 LYS A CA 1
ATOM 709 C C . LYS A 1 91 ? 7.766 -7.749 4.393 1.00 91.00 91 LYS A C 1
ATOM 711 O O . LYS A 1 91 ? 6.768 -8.109 3.782 1.00 91.00 91 LYS A O 1
ATOM 716 N N . ASP A 1 92 ? 8.713 -6.979 3.860 1.00 92.38 92 ASP A N 1
ATOM 717 C CA . ASP A 1 92 ? 8.740 -6.576 2.449 1.00 92.38 92 ASP A CA 1
ATOM 718 C C . ASP A 1 92 ? 7.475 -5.839 1.957 1.00 92.38 92 ASP A C 1
ATOM 720 O O . ASP A 1 92 ? 7.209 -5.772 0.761 1.00 92.38 92 ASP A O 1
ATOM 724 N N . VAL A 1 93 ? 6.701 -5.240 2.866 1.00 94.31 93 VAL A N 1
ATOM 725 C CA . VAL A 1 93 ? 5.549 -4.384 2.551 1.00 94.31 93 VAL A CA 1
ATOM 726 C C . VAL A 1 93 ? 5.645 -3.123 3.399 1.00 94.31 93 VAL A C 1
ATOM 728 O O . VAL A 1 93 ? 5.860 -3.185 4.610 1.00 94.31 93 VAL A O 1
ATOM 731 N N . TRP A 1 94 ? 5.515 -1.957 2.772 1.00 92.69 94 TRP A N 1
ATOM 732 C CA . TRP A 1 94 ? 5.781 -0.690 3.443 1.00 92.69 94 TRP A CA 1
ATOM 733 C C . TRP A 1 94 ? 4.866 0.440 2.950 1.00 92.69 94 TRP A C 1
ATOM 735 O O . TRP A 1 94 ? 4.985 0.868 1.799 1.00 92.69 94 TRP A O 1
ATOM 745 N N . PRO A 1 95 ? 3.976 0.979 3.804 1.00 94.56 95 PRO A N 1
ATOM 746 C CA . PRO A 1 95 ? 3.232 2.183 3.471 1.00 94.56 95 PRO A CA 1
ATOM 747 C C . PRO A 1 95 ? 4.143 3.411 3.594 1.00 94.56 95 PRO A C 1
ATOM 749 O O . PRO A 1 95 ? 4.898 3.562 4.555 1.00 94.56 95 PRO A O 1
ATOM 752 N N . SER A 1 96 ? 4.080 4.325 2.632 1.00 92.88 96 SER A N 1
ATOM 753 C CA . SER A 1 96 ? 4.867 5.557 2.656 1.00 92.88 96 SER A CA 1
ATOM 754 C C . SER A 1 96 ? 4.188 6.695 1.913 1.00 92.88 96 SER A C 1
ATOM 756 O O . SER A 1 96 ? 3.339 6.481 1.051 1.00 92.88 96 SER A O 1
ATOM 758 N N . THR A 1 97 ? 4.596 7.921 2.229 1.00 93.06 97 THR A N 1
ATOM 759 C CA . THR A 1 97 ? 4.299 9.075 1.388 1.00 93.06 97 THR A CA 1
ATOM 760 C C . THR A 1 97 ? 5.516 9.401 0.535 1.00 93.06 97 THR A C 1
ATOM 762 O O . THR A 1 97 ? 6.611 9.649 1.044 1.00 93.06 97 THR A O 1
ATOM 765 N N . MET A 1 98 ? 5.322 9.394 -0.779 1.00 88.94 98 MET A N 1
ATOM 766 C CA . MET A 1 98 ? 6.327 9.787 -1.754 1.00 88.94 98 MET A CA 1
ATOM 767 C C . MET A 1 98 ? 6.107 11.224 -2.202 1.00 88.94 98 MET A C 1
ATOM 769 O O . MET A 1 98 ? 4.984 11.623 -2.501 1.00 88.94 98 MET A O 1
ATOM 773 N N . PHE A 1 99 ? 7.188 11.995 -2.290 1.00 82.94 99 PHE A N 1
ATOM 774 C CA . PHE A 1 99 ? 7.130 13.372 -2.761 1.00 82.94 99 PHE A CA 1
ATOM 775 C C . PHE A 1 99 ? 7.514 13.453 -4.240 1.00 82.94 99 PHE A C 1
ATOM 777 O O . PHE A 1 99 ? 8.677 13.263 -4.601 1.00 82.94 99 PHE A O 1
ATOM 784 N N . ALA A 1 100 ? 6.549 13.779 -5.100 1.00 71.44 100 ALA A N 1
ATOM 785 C CA . ALA A 1 100 ? 6.810 14.113 -6.493 1.00 71.44 100 ALA A CA 1
ATOM 786 C C . ALA A 1 100 ? 6.777 15.637 -6.658 1.00 71.44 100 ALA A C 1
ATOM 788 O O . ALA A 1 100 ? 5.727 16.260 -6.521 1.00 71.44 100 ALA A O 1
ATOM 789 N N . ALA A 1 101 ? 7.922 16.244 -6.988 1.00 67.00 101 ALA A N 1
ATOM 790 C CA . ALA A 1 101 ? 8.084 17.703 -7.044 1.00 67.00 101 ALA A CA 1
ATOM 791 C C . ALA A 1 101 ? 7.049 18.438 -7.925 1.00 67.00 101 ALA A C 1
ATOM 793 O O . ALA A 1 101 ? 6.761 19.604 -7.677 1.00 67.00 101 ALA A O 1
ATOM 794 N N . THR A 1 102 ? 6.498 17.772 -8.942 1.00 69.38 102 THR A N 1
ATOM 795 C CA . THR A 1 102 ? 5.510 18.330 -9.882 1.00 69.38 102 THR A CA 1
ATOM 796 C C . THR A 1 102 ? 4.073 17.891 -9.609 1.00 69.38 102 THR A C 1
ATOM 798 O O . THR A 1 102 ? 3.146 18.545 -10.071 1.00 69.38 102 THR A O 1
ATOM 801 N N . GLU A 1 103 ? 3.871 16.795 -8.880 1.00 71.25 103 GLU A N 1
ATOM 802 C CA . GLU A 1 103 ? 2.574 16.104 -8.786 1.00 71.25 103 GLU A CA 1
ATOM 803 C C . GLU A 1 103 ? 2.054 16.000 -7.345 1.00 71.25 103 GLU A C 1
ATOM 805 O O . GLU A 1 103 ? 0.941 15.538 -7.112 1.00 71.25 103 GLU A O 1
ATOM 810 N N . GLY A 1 104 ? 2.828 16.487 -6.374 1.00 82.25 104 GLY A N 1
ATOM 811 C CA . GLY A 1 104 ? 2.471 16.477 -4.962 1.00 82.25 104 GLY A CA 1
ATOM 812 C C . GLY A 1 104 ? 2.816 15.167 -4.257 1.00 82.25 104 GLY A C 1
ATOM 813 O O . GLY A 1 104 ? 3.540 14.311 -4.771 1.00 82.25 104 GLY A O 1
ATOM 814 N N . GLU A 1 105 ? 2.323 15.047 -3.029 1.00 89.12 105 GLU A N 1
ATOM 815 C CA . GLU A 1 105 ? 2.565 13.899 -2.160 1.00 89.12 105 GLU A CA 1
ATOM 816 C C . GLU A 1 105 ? 1.620 12.759 -2.507 1.00 89.12 105 GLU A C 1
ATOM 818 O O . GLU A 1 105 ? 0.410 12.956 -2.596 1.00 89.12 105 GLU A O 1
ATOM 823 N N . ARG A 1 106 ? 2.168 11.562 -2.680 1.00 92.19 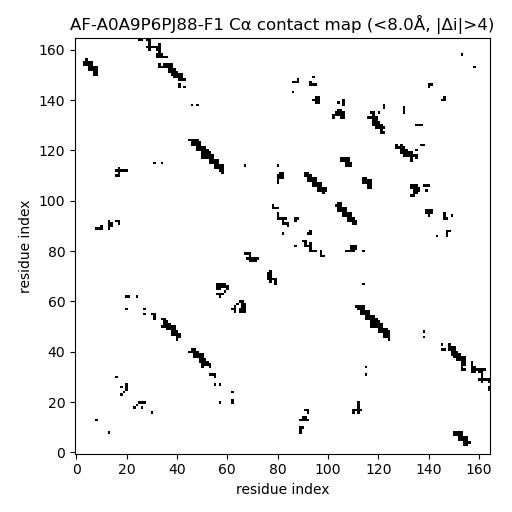106 ARG A N 1
ATOM 824 C CA . ARG A 1 106 ? 1.430 10.355 -3.047 1.00 92.19 106 ARG A CA 1
ATOM 825 C C . ARG A 1 106 ? 1.497 9.357 -1.912 1.00 92.19 106 ARG A C 1
ATOM 827 O O . ARG A 1 106 ? 2.588 9.081 -1.416 1.00 92.19 106 ARG A O 1
ATOM 834 N N . LEU A 1 107 ? 0.357 8.813 -1.508 1.00 95.12 107 LEU A N 1
ATOM 835 C CA . LEU A 1 107 ? 0.323 7.700 -0.566 1.00 95.12 107 LEU A CA 1
ATOM 836 C C . LEU A 1 107 ? 0.508 6.401 -1.351 1.00 95.12 107 LEU A C 1
ATOM 838 O O . LEU A 1 107 ? -0.248 6.131 -2.281 1.00 95.12 107 LEU A O 1
ATOM 842 N N . VAL A 1 108 ? 1.529 5.628 -0.995 1.00 95.06 108 VAL A N 1
ATOM 843 C CA . VAL A 1 108 ? 1.949 4.434 -1.731 1.00 95.06 108 VAL A CA 1
ATOM 844 C C . VAL A 1 108 ? 2.180 3.281 -0.761 1.00 95.06 108 VAL A C 1
ATOM 846 O O . VAL A 1 108 ? 2.775 3.472 0.300 1.00 95.06 108 VAL A O 1
ATOM 849 N N . ILE A 1 109 ? 1.749 2.079 -1.132 1.00 96.12 109 ILE A N 1
ATOM 850 C CA . ILE A 1 109 ? 2.134 0.828 -0.471 1.00 96.12 109 ILE A CA 1
ATOM 851 C C . ILE A 1 109 ? 3.194 0.163 -1.346 1.00 96.12 109 ILE A C 1
ATOM 853 O O . ILE A 1 109 ? 2.885 -0.362 -2.411 1.00 96.12 109 ILE A O 1
ATOM 857 N N . GLY A 1 110 ? 4.454 0.221 -0.926 1.00 94.94 110 GLY A N 1
ATOM 858 C CA . GLY A 1 110 ? 5.561 -0.383 -1.659 1.00 94.94 110 GLY A CA 1
ATOM 859 C C . GLY A 1 110 ? 5.805 -1.832 -1.246 1.00 94.94 110 GLY A C 1
ATOM 860 O O . GLY A 1 110 ? 5.778 -2.155 -0.058 1.00 94.94 110 GLY A O 1
ATOM 861 N N . THR A 1 111 ? 6.087 -2.688 -2.226 1.00 94.94 111 THR A N 1
ATOM 862 C CA . THR A 1 111 ? 6.544 -4.080 -2.048 1.00 94.94 111 THR A CA 1
ATOM 863 C C . THR A 1 111 ? 7.862 -4.315 -2.804 1.00 94.94 111 THR A C 1
ATOM 865 O O . THR A 1 111 ? 8.393 -3.391 -3.415 1.00 94.94 111 THR A O 1
ATOM 868 N N . GLN A 1 112 ? 8.439 -5.510 -2.807 1.00 92.50 112 GLN A N 1
ATOM 869 C CA . GLN A 1 112 ? 9.583 -5.819 -3.676 1.00 92.50 112 GLN A CA 1
ATOM 870 C C . GLN A 1 112 ? 9.164 -5.961 -5.149 1.00 92.50 112 GLN A C 1
ATOM 872 O O . GLN A 1 112 ? 9.903 -5.529 -6.032 1.00 92.50 112 GLN A O 1
ATOM 877 N N . SER A 1 113 ? 7.967 -6.487 -5.422 1.00 93.31 113 SER A N 1
ATOM 878 C CA . SER A 1 113 ? 7.507 -6.796 -6.788 1.00 93.31 113 SER A CA 1
ATOM 879 C C . SER A 1 113 ? 6.783 -5.644 -7.483 1.00 93.31 113 SER A C 1
ATOM 881 O O . SER A 1 113 ? 6.862 -5.503 -8.705 1.00 93.31 113 SER A O 1
ATOM 883 N N . PHE A 1 114 ? 6.092 -4.804 -6.713 1.00 95.44 114 PHE A N 1
ATOM 884 C CA . PHE A 1 114 ? 5.264 -3.713 -7.226 1.00 95.44 114 PHE A CA 1
ATOM 885 C C . PHE A 1 114 ? 5.099 -2.574 -6.209 1.00 95.44 114 PHE A C 1
ATOM 887 O O . PHE A 1 114 ? 5.431 -2.715 -5.026 1.00 95.44 114 PHE A O 1
ATOM 894 N N . ASP A 1 115 ? 4.550 -1.450 -6.645 1.00 95.44 115 ASP A N 1
ATOM 895 C CA . ASP A 1 115 ? 4.040 -0.397 -5.772 1.00 95.44 115 ASP A CA 1
ATOM 896 C C . ASP A 1 115 ? 2.556 -0.123 -6.036 1.00 95.44 115 ASP A C 1
ATOM 898 O O . ASP A 1 115 ? 2.082 -0.211 -7.166 1.00 95.44 115 ASP A O 1
ATOM 902 N N . ALA A 1 116 ? 1.804 0.141 -4.968 1.00 96.81 116 ALA A N 1
ATOM 903 C CA . ALA A 1 116 ? 0.378 0.438 -5.015 1.00 96.81 116 ALA A CA 1
ATOM 904 C C . ALA A 1 116 ? 0.154 1.917 -4.699 1.00 96.81 116 ALA A C 1
ATOM 906 O O . ALA A 1 116 ? 0.235 2.333 -3.540 1.00 96.81 116 ALA A O 1
ATOM 907 N N . LEU A 1 117 ? -0.141 2.715 -5.716 1.00 95.94 117 LEU A N 1
ATOM 908 C CA . LEU A 1 117 ? -0.513 4.113 -5.578 1.00 95.94 117 LEU A CA 1
ATOM 909 C C . LEU A 1 117 ? -1.973 4.227 -5.138 1.00 95.94 117 LEU A C 1
ATOM 911 O O . LEU A 1 117 ? -2.874 3.769 -5.835 1.00 95.94 117 LEU A O 1
ATOM 915 N N . VAL A 1 118 ? -2.231 4.898 -4.017 1.00 96.56 118 VAL A N 1
ATOM 916 C CA . VAL A 1 118 ? -3.598 5.223 -3.596 1.00 96.56 118 VAL A CA 1
ATOM 917 C C . VAL A 1 118 ? -4.109 6.404 -4.422 1.00 96.56 118 VAL A C 1
ATOM 919 O O . VAL A 1 118 ? -3.586 7.513 -4.317 1.00 96.56 118 VAL A O 1
ATOM 922 N N . THR A 1 119 ? -5.146 6.172 -5.231 1.00 95.31 119 THR A N 1
ATOM 923 C CA . THR A 1 119 ? -5.726 7.181 -6.141 1.00 95.31 119 THR A CA 1
ATOM 924 C C . THR A 1 119 ? -7.070 7.725 -5.680 1.00 95.31 119 THR A C 1
ATOM 926 O O . THR A 1 119 ? -7.541 8.748 -6.177 1.00 95.31 119 THR A O 1
ATOM 929 N N . SER A 1 120 ? -7.699 7.082 -4.701 1.00 95.25 120 SER A N 1
ATOM 930 C CA . SER A 1 120 ? -8.819 7.657 -3.969 1.00 95.25 120 SER A CA 1
ATOM 931 C C . SER A 1 120 ? -8.786 7.198 -2.528 1.00 95.25 120 SER A C 1
ATOM 933 O O . SER A 1 120 ? -8.571 6.020 -2.242 1.00 95.25 120 SER A O 1
ATOM 935 N N . SER A 1 121 ? -9.023 8.130 -1.610 1.00 95.69 121 SER A N 1
ATOM 936 C CA . SER A 1 121 ? -8.982 7.844 -0.186 1.00 95.69 121 SER A CA 1
ATOM 937 C C . SER A 1 121 ? -9.962 8.685 0.621 1.00 95.69 121 SER A C 1
ATOM 939 O O . SER A 1 121 ? -10.288 9.813 0.253 1.00 95.69 121 SER A O 1
ATOM 941 N N . ILE A 1 122 ? -10.443 8.157 1.744 1.00 95.38 122 ILE A N 1
ATOM 942 C CA . ILE A 1 122 ? -11.303 8.880 2.690 1.00 95.38 122 ILE A CA 1
ATOM 943 C C . ILE A 1 122 ? -10.745 8.695 4.098 1.00 95.38 122 ILE A C 1
ATOM 945 O O . ILE A 1 122 ? -10.505 7.572 4.537 1.00 95.38 122 ILE A O 1
ATOM 949 N N . ARG A 1 123 ? -10.549 9.802 4.820 1.00 95.94 123 ARG A N 1
ATOM 950 C CA . ARG A 1 123 ? -10.210 9.762 6.246 1.00 95.94 123 ARG A CA 1
ATOM 951 C C . ARG A 1 123 ? -11.417 9.277 7.043 1.00 95.94 123 ARG A C 1
ATOM 953 O O . ARG A 1 123 ? -12.527 9.754 6.828 1.00 95.94 123 ARG A O 1
ATOM 960 N N . LEU A 1 124 ? -11.189 8.341 7.955 1.00 95.25 124 LEU A N 1
ATOM 961 C CA . LEU A 1 124 ? -12.240 7.750 8.787 1.00 95.25 124 LEU A CA 1
ATOM 962 C C . LEU A 1 124 ? -12.316 8.379 10.177 1.00 95.25 124 LEU A C 1
ATOM 964 O O . LEU A 1 124 ? -13.353 8.312 10.829 1.00 95.25 124 LEU A O 1
ATOM 968 N N . ASP A 1 125 ? -11.232 8.999 10.627 1.00 94.94 125 ASP A N 1
ATOM 969 C CA . ASP A 1 125 ? -11.126 9.607 11.951 1.00 94.94 125 ASP A CA 1
ATOM 970 C C . ASP A 1 125 ? -11.570 11.081 11.987 1.00 94.94 125 ASP A C 1
ATOM 972 O O . ASP A 1 125 ? -11.780 11.643 13.059 1.00 94.94 125 ASP A O 1
ATOM 976 N N . VAL A 1 126 ? -11.780 11.707 10.823 1.00 94.00 126 VAL A N 1
ATOM 977 C CA . VAL A 1 126 ? -12.276 13.087 10.709 1.00 94.00 126 VAL A CA 1
ATOM 978 C C . VAL A 1 126 ? -13.422 13.189 9.710 1.00 94.00 126 VAL A C 1
ATOM 980 O O . VAL A 1 126 ? -13.471 12.470 8.714 1.00 94.00 126 VAL A O 1
ATOM 983 N N . ARG A 1 127 ? -14.342 14.134 9.939 1.00 90.31 127 ARG A N 1
ATOM 984 C CA . ARG A 1 127 ? -15.347 14.500 8.932 1.00 90.31 127 ARG A CA 1
ATOM 985 C C . ARG A 1 127 ? -14.690 15.387 7.880 1.00 90.31 127 ARG A C 1
ATOM 987 O O . ARG A 1 127 ? -14.298 16.510 8.181 1.00 90.31 127 ARG A O 1
ATOM 994 N N . GLY A 1 128 ? -14.598 14.898 6.651 1.00 85.94 128 GLY A N 1
ATOM 995 C CA . GLY A 1 128 ? -14.006 15.635 5.541 1.00 85.94 128 GLY A CA 1
ATOM 996 C C . GLY A 1 128 ? -14.381 15.036 4.192 1.00 85.94 128 GLY A C 1
ATOM 997 O O . GLY A 1 128 ? -15.042 14.000 4.117 1.00 85.94 128 GLY A O 1
ATOM 998 N N . GLN A 1 129 ? -13.969 15.711 3.122 1.00 87.94 129 GLN A N 1
ATOM 999 C CA . GLN A 1 129 ? -14.085 15.167 1.773 1.00 87.94 129 GLN A CA 1
ATOM 1000 C C . GLN A 1 129 ? -13.002 14.111 1.524 1.00 87.94 129 GLN A C 1
ATOM 1002 O O . GLN A 1 129 ? -11.922 14.146 2.122 1.00 87.94 129 GLN A O 1
ATOM 1007 N N . GLY A 1 130 ? -13.302 13.171 0.630 1.00 89.75 130 GLY A N 1
ATOM 1008 C CA . GLY A 1 130 ? -12.299 12.245 0.118 1.00 89.75 130 GLY A CA 1
ATOM 1009 C C . GLY A 1 130 ? -11.249 12.958 -0.737 1.00 89.75 130 GLY A C 1
ATOM 1010 O O . GLY A 1 130 ? -11.505 14.024 -1.294 1.00 89.75 130 GLY A O 1
ATOM 1011 N N . SER A 1 131 ? -10.074 12.347 -0.849 1.00 91.69 131 SER A N 1
ATOM 1012 C CA . SER A 1 131 ? -9.061 12.691 -1.845 1.00 91.69 131 SER A CA 1
ATOM 1013 C C . SER A 1 131 ? -9.293 11.841 -3.091 1.00 91.69 131 SER A C 1
ATOM 1015 O O . SER A 1 131 ? -9.599 10.651 -2.978 1.00 91.69 131 SER A O 1
ATOM 1017 N N . VAL A 1 132 ? -9.158 12.438 -4.273 1.00 92.50 132 VAL A N 1
ATOM 1018 C CA . VAL A 1 132 ? -9.230 11.747 -5.568 1.00 92.50 132 VAL A CA 1
ATOM 1019 C C . VAL A 1 132 ? -8.093 12.256 -6.450 1.00 92.50 132 VAL A C 1
ATOM 1021 O O . VAL A 1 132 ? -7.819 13.455 -6.481 1.00 92.50 132 VAL A O 1
ATOM 1024 N N . GLY A 1 133 ? -7.453 11.339 -7.168 1.00 90.12 133 GLY A N 1
ATOM 1025 C CA . GLY A 1 133 ? -6.234 11.562 -7.936 1.00 90.12 133 GLY A CA 1
ATOM 1026 C C . GLY A 1 133 ? -4.990 11.043 -7.211 1.00 90.12 133 GLY A C 1
ATOM 1027 O O . GLY A 1 133 ? -5.047 10.608 -6.065 1.00 90.12 133 GLY A O 1
ATOM 1028 N N . ALA A 1 134 ? -3.843 11.110 -7.889 1.00 85.88 134 ALA A N 1
ATOM 1029 C CA . ALA A 1 134 ? -2.575 10.588 -7.370 1.00 85.88 134 ALA A CA 1
ATOM 1030 C C . ALA A 1 134 ? -2.089 11.301 -6.092 1.00 85.88 134 ALA A C 1
ATOM 1032 O O . ALA A 1 134 ? -1.378 10.713 -5.277 1.00 85.88 134 ALA A O 1
ATOM 1033 N N . ALA A 1 135 ? -2.453 12.573 -5.908 1.00 89.19 135 ALA A N 1
ATOM 1034 C CA . ALA A 1 135 ? -2.051 13.345 -4.742 1.00 89.19 135 ALA A CA 1
ATOM 1035 C C . ALA A 1 135 ? -2.939 13.028 -3.526 1.00 89.19 135 ALA A C 1
ATOM 1037 O O . ALA A 1 135 ? -4.152 13.241 -3.544 1.00 89.19 135 ALA A O 1
ATOM 1038 N N . THR A 1 136 ? -2.319 12.593 -2.432 1.00 87.44 136 THR A N 1
ATOM 1039 C CA . THR A 1 136 ? -2.960 12.351 -1.137 1.00 87.44 136 THR A CA 1
ATOM 1040 C C . THR A 1 136 ? -2.394 13.313 -0.096 1.00 87.44 136 THR A C 1
ATOM 1042 O O . THR A 1 136 ? -1.337 13.084 0.484 1.00 87.44 136 THR A O 1
ATOM 1045 N N . ARG A 1 137 ? -3.111 14.415 0.152 1.00 83.44 137 ARG A N 1
ATOM 1046 C CA . ARG A 1 137 ? -2.710 15.437 1.144 1.00 83.44 137 ARG A CA 1
ATOM 1047 C C . ARG A 1 137 ? -3.376 15.265 2.502 1.00 83.44 137 ARG A C 1
ATOM 1049 O O . ARG A 1 137 ? -2.915 15.798 3.502 1.00 83.44 137 ARG A O 1
ATOM 1056 N N . ASN A 1 138 ? -4.492 14.548 2.534 1.00 85.75 138 ASN A N 1
ATOM 1057 C CA . ASN A 1 138 ? -5.293 14.365 3.736 1.00 85.75 138 ASN A CA 1
ATOM 1058 C C . ASN A 1 138 ? -4.749 13.260 4.652 1.00 85.75 138 ASN A C 1
ATOM 1060 O O . ASN A 1 138 ? -5.205 13.175 5.783 1.00 85.75 138 ASN A O 1
ATOM 1064 N N . PHE A 1 139 ? -3.808 12.425 4.209 1.00 91.56 139 PHE A N 1
ATOM 1065 C CA . PHE A 1 139 ? -3.132 11.417 5.026 1.00 91.56 139 PHE A CA 1
ATOM 1066 C C . PHE A 1 139 ? -1.681 11.293 4.562 1.00 91.56 139 PHE A C 1
ATOM 1068 O O . PHE A 1 139 ? -1.425 10.874 3.435 1.00 91.56 139 PHE A O 1
ATOM 1075 N N . GLN A 1 140 ? -0.739 11.678 5.420 1.00 91.44 140 GLN A N 1
ATOM 1076 C CA . GLN A 1 140 ? 0.682 11.714 5.093 1.00 91.44 140 GLN A CA 1
ATOM 1077 C C . GLN A 1 140 ? 1.483 10.951 6.142 1.00 91.44 140 GLN A C 1
ATOM 1079 O O . GLN A 1 140 ? 1.251 11.095 7.339 1.00 91.44 140 GLN A O 1
ATOM 1084 N N . LEU A 1 141 ? 2.436 10.160 5.664 1.00 91.75 141 LEU A N 1
ATOM 1085 C CA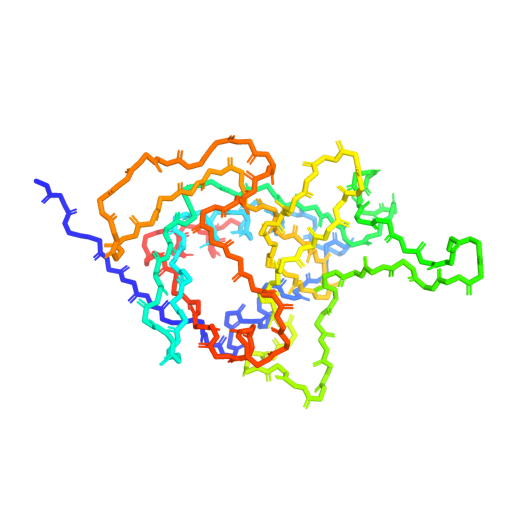 . LEU A 1 141 ? 3.428 9.443 6.451 1.00 91.75 141 LEU A CA 1
ATOM 1086 C C . LEU A 1 141 ? 4.755 10.175 6.268 1.00 91.75 141 LEU A C 1
ATOM 1088 O O . LEU A 1 141 ? 5.565 9.845 5.400 1.00 91.75 141 LEU A O 1
ATOM 1092 N N . THR A 1 142 ? 4.927 11.238 7.048 1.00 83.25 142 THR A N 1
ATOM 1093 C CA . THR A 1 142 ? 5.987 12.244 6.871 1.00 83.25 142 THR A CA 1
ATOM 1094 C C . THR A 1 142 ? 7.363 11.734 7.281 1.00 83.25 142 THR A C 1
ATOM 1096 O O . THR A 1 142 ? 8.392 12.243 6.836 1.00 83.25 142 THR A O 1
ATOM 1099 N N . ASN A 1 143 ? 7.403 10.718 8.139 1.00 84.81 143 ASN A N 1
ATOM 1100 C CA . ASN A 1 143 ? 8.634 10.170 8.679 1.00 84.81 143 ASN A CA 1
ATOM 1101 C C . ASN A 1 143 ? 8.560 8.644 8.825 1.00 84.81 143 ASN A C 1
ATOM 1103 O O . ASN A 1 143 ? 7.502 8.022 8.732 1.00 84.81 143 ASN A O 1
ATOM 1107 N N . LYS A 1 144 ? 9.724 8.026 9.059 1.00 85.50 144 LYS A N 1
ATOM 1108 C CA . LYS A 1 144 ? 9.839 6.565 9.175 1.00 85.50 144 LYS A CA 1
ATOM 1109 C C . LYS A 1 144 ? 9.017 6.001 10.336 1.00 85.50 144 LYS A C 1
ATOM 1111 O O . LYS A 1 144 ? 8.476 4.917 10.187 1.00 85.50 144 LYS A O 1
ATOM 1116 N N . ALA A 1 145 ? 8.921 6.717 11.457 1.00 88.12 145 ALA A N 1
ATOM 1117 C CA . ALA A 1 145 ? 8.187 6.234 12.623 1.00 88.12 145 ALA A CA 1
ATOM 1118 C C . ALA A 1 145 ? 6.682 6.141 12.336 1.00 88.12 145 ALA A C 1
ATOM 1120 O O . ALA A 1 145 ? 6.064 5.144 12.689 1.00 88.12 145 ALA A O 1
ATOM 1121 N N . GLU A 1 146 ? 6.112 7.121 11.626 1.00 90.69 146 GLU A N 1
ATOM 1122 C CA . GLU A 1 146 ? 4.707 7.080 11.200 1.00 90.69 146 GLU A CA 1
ATOM 1123 C C . GLU A 1 146 ? 4.423 5.918 10.248 1.00 90.69 146 GLU A C 1
ATOM 1125 O O . GLU A 1 146 ? 3.418 5.227 10.404 1.00 90.69 146 GLU A O 1
ATOM 1130 N N . ALA A 1 147 ? 5.317 5.667 9.293 1.00 89.62 147 ALA A N 1
ATOM 1131 C CA . ALA A 1 147 ? 5.193 4.531 8.389 1.00 89.62 147 ALA A CA 1
ATOM 1132 C C . ALA A 1 147 ? 5.300 3.181 9.127 1.00 89.62 147 ALA A C 1
ATOM 1134 O O . ALA A 1 147 ? 4.459 2.312 8.921 1.00 89.62 147 ALA A O 1
ATOM 1135 N N . THR A 1 148 ? 6.250 3.024 10.059 1.00 90.06 148 THR A N 1
ATOM 1136 C CA . THR A 1 148 ? 6.371 1.812 10.898 1.00 90.06 148 THR A CA 1
ATOM 1137 C C . THR A 1 148 ? 5.164 1.602 11.813 1.00 90.06 148 THR A C 1
ATOM 1139 O O . THR A 1 148 ? 4.773 0.464 12.071 1.00 90.06 148 THR A O 1
ATOM 1142 N N . ALA A 1 149 ? 4.570 2.686 12.312 1.00 92.88 149 ALA A N 1
ATOM 1143 C CA . ALA A 1 149 ? 3.375 2.649 13.150 1.00 92.88 149 ALA A CA 1
ATOM 1144 C C . ALA A 1 149 ? 2.077 2.449 12.349 1.00 92.88 149 ALA A C 1
ATOM 1146 O O . ALA A 1 149 ? 1.005 2.326 12.940 1.00 92.88 149 ALA A O 1
ATOM 1147 N N . THR A 1 150 ? 2.139 2.443 11.015 1.00 95.50 150 THR A N 1
ATOM 1148 C CA . THR A 1 150 ? 0.953 2.274 10.177 1.00 95.50 150 THR A CA 1
ATOM 1149 C C . THR A 1 150 ? 0.674 0.798 9.937 1.00 95.50 150 THR A C 1
ATOM 1151 O O . THR A 1 150 ? 1.482 0.065 9.371 1.00 95.50 150 THR A O 1
ATOM 1154 N N . ARG A 1 151 ? -0.506 0.372 10.375 1.00 97.00 151 ARG A N 1
ATOM 1155 C CA . ARG A 1 151 ? -1.058 -0.969 10.202 1.00 97.00 151 ARG A CA 1
ATOM 1156 C C . ARG A 1 151 ? -1.947 -0.992 8.964 1.00 97.00 151 ARG A C 1
ATOM 1158 O O . ARG A 1 151 ? -2.678 -0.029 8.729 1.00 97.00 151 ARG A O 1
ATOM 1165 N N . ILE A 1 152 ? -1.888 -2.069 8.189 1.00 98.06 152 ILE A N 1
ATOM 1166 C CA . ILE A 1 152 ? -2.670 -2.239 6.961 1.00 98.06 152 ILE A CA 1
ATOM 1167 C C . ILE A 1 152 ? -3.681 -3.362 7.182 1.00 98.06 152 ILE A C 1
ATOM 1169 O O . ILE A 1 152 ? -3.303 -4.483 7.522 1.00 98.06 152 ILE A O 1
ATOM 1173 N N . PHE A 1 153 ? -4.960 -3.067 6.952 1.00 98.31 153 PHE A N 1
ATOM 1174 C CA . PHE A 1 153 ? -6.040 -4.046 7.021 1.00 98.31 153 PHE A CA 1
ATOM 1175 C C . PHE A 1 153 ? -6.736 -4.171 5.671 1.00 98.31 153 PHE A C 1
ATOM 1177 O O . PHE A 1 153 ? -7.144 -3.175 5.080 1.00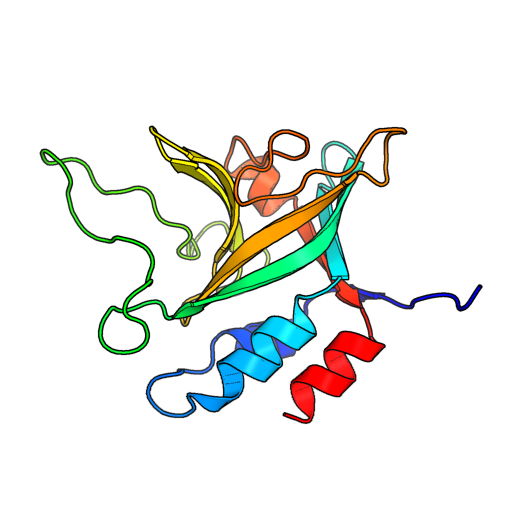 98.31 153 PHE A O 1
ATOM 1184 N N . LEU A 1 154 ? -6.901 -5.396 5.191 1.00 98.38 154 LEU A N 1
ATOM 1185 C CA . LEU A 1 154 ? -7.553 -5.699 3.922 1.00 98.38 154 LEU A CA 1
ATOM 1186 C C . LEU A 1 154 ? -9.029 -6.012 4.147 1.00 98.38 154 LEU A C 1
ATOM 1188 O O . LEU A 1 154 ? -9.374 -6.668 5.133 1.00 98.38 154 LEU A O 1
ATOM 1192 N N . ASP A 1 155 ? -9.899 -5.568 3.238 1.00 97.62 155 ASP A N 1
ATOM 1193 C CA . ASP A 1 155 ? -11.287 -6.033 3.227 1.00 97.62 155 ASP A CA 1
ATOM 1194 C C . ASP A 1 155 ? -11.308 -7.528 2.902 1.00 97.62 155 ASP A C 1
ATOM 1196 O O . ASP A 1 155 ? -10.699 -7.970 1.930 1.00 97.62 155 ASP A O 1
ATOM 1200 N N . LYS A 1 156 ? -11.998 -8.321 3.723 1.00 96.94 156 LYS A N 1
ATOM 1201 C CA . LYS A 1 156 ? -11.988 -9.782 3.614 1.00 96.94 156 LYS A CA 1
ATOM 1202 C C . LYS A 1 156 ? -12.557 -10.259 2.275 1.00 96.94 156 LYS A C 1
ATOM 1204 O O . LYS A 1 156 ? -12.009 -11.181 1.690 1.00 96.94 156 LYS A O 1
ATOM 1209 N N . GLU A 1 157 ? -13.620 -9.624 1.777 1.00 96.12 157 GLU A N 1
ATOM 1210 C CA . GLU A 1 157 ? -14.217 -9.989 0.484 1.00 96.12 157 GLU A CA 1
ATOM 1211 C C . GLU A 1 157 ? -13.259 -9.649 -0.666 1.00 96.12 157 GLU A C 1
ATOM 1213 O O . GLU A 1 157 ? -13.028 -10.488 -1.534 1.00 96.12 157 GLU A O 1
ATOM 1218 N N . SER A 1 158 ? -12.637 -8.464 -0.640 1.00 96.56 158 SER A N 1
ATOM 1219 C CA . SER A 1 158 ? -11.567 -8.098 -1.581 1.00 96.56 158 SER A CA 1
ATOM 1220 C C . SER A 1 158 ? -10.378 -9.061 -1.543 1.00 96.56 158 SER A C 1
ATOM 1222 O O . SER A 1 158 ? -9.868 -9.437 -2.597 1.00 96.56 158 SER A O 1
ATOM 1224 N N . LEU A 1 159 ? -9.945 -9.478 -0.350 1.00 96.94 159 LEU A N 1
ATOM 1225 C CA . LEU A 1 159 ? -8.856 -10.436 -0.176 1.00 96.94 159 LEU A CA 1
ATOM 1226 C C . LEU A 1 159 ? -9.207 -11.794 -0.792 1.00 96.94 159 LEU A C 1
ATOM 1228 O O . LEU A 1 159 ? -8.446 -12.304 -1.610 1.00 96.94 159 LEU A O 1
ATOM 1232 N N . ASP A 1 160 ? -10.367 -12.347 -0.437 1.00 96.44 160 ASP A N 1
ATOM 1233 C CA . ASP A 1 160 ? -10.816 -13.653 -0.923 1.00 96.44 160 ASP A CA 1
ATOM 1234 C C . ASP A 1 160 ? -10.959 -13.652 -2.459 1.00 96.44 160 ASP A C 1
ATOM 1236 O O . ASP A 1 160 ? -10.571 -14.614 -3.121 1.00 96.44 160 ASP A O 1
ATOM 1240 N N . MET A 1 161 ? -11.448 -12.550 -3.047 1.00 95.75 161 MET A N 1
ATOM 1241 C CA . MET A 1 161 ? -11.497 -12.379 -4.504 1.00 95.75 161 MET A CA 1
ATOM 1242 C C . MET A 1 161 ? -10.104 -12.281 -5.129 1.00 95.75 161 MET A C 1
ATOM 1244 O O . MET A 1 161 ? -9.862 -12.891 -6.164 1.00 95.75 161 MET A O 1
ATOM 1248 N N . GLY A 1 162 ? -9.190 -11.521 -4.522 1.00 94.62 162 GLY A N 1
ATOM 1249 C CA . GLY A 1 162 ? -7.848 -11.319 -5.063 1.00 94.62 162 GLY A CA 1
ATOM 1250 C C . GLY A 1 162 ? -6.97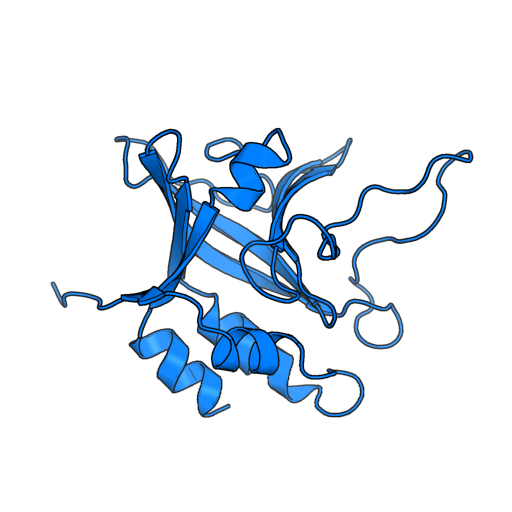3 -12.573 -5.028 1.00 94.62 162 GLY A C 1
ATOM 1251 O O . GLY A 1 162 ? -6.169 -12.760 -5.931 1.00 94.62 162 GLY A O 1
ATOM 1252 N N . VAL A 1 163 ? -7.163 -13.452 -4.039 1.00 93.25 163 VAL A N 1
ATOM 1253 C CA . VAL A 1 163 ? -6.479 -14.759 -3.949 1.00 93.25 163 VAL A CA 1
ATOM 1254 C C . VAL A 1 163 ? -6.992 -15.755 -4.999 1.00 93.25 163 VAL A C 1
ATOM 1256 O O . VAL A 1 163 ? -6.285 -16.694 -5.356 1.00 93.25 163 VAL A O 1
ATOM 1259 N N . ALA A 1 164 ? -8.219 -15.575 -5.489 1.00 91.44 164 ALA A N 1
ATOM 1260 C CA . ALA A 1 164 ? -8.827 -16.451 -6.488 1.00 91.44 164 ALA A CA 1
ATOM 1261 C C . ALA A 1 164 ? -8.463 -16.095 -7.947 1.00 91.44 164 ALA A C 1
ATOM 1263 O O . ALA A 1 164 ? -8.877 -16.823 -8.853 1.00 91.44 164 ALA A O 1
ATOM 1264 N N . LEU A 1 165 ? -7.742 -14.987 -8.171 1.00 83.38 165 LEU A N 1
ATOM 1265 C CA . LEU A 1 165 ? -7.290 -14.491 -9.482 1.00 83.38 165 LEU A CA 1
ATOM 1266 C C . LEU A 1 165 ? -5.871 -14.967 -9.816 1.00 83.38 165 LEU A C 1
ATOM 1268 O O . LEU A 1 165 ? -5.652 -15.323 -10.997 1.00 83.38 165 LEU A O 1
#

Solvent-accessible surface area (backbone atoms only — not comparable to full-atom values): 8904 Å² total; per-residue (Å²): 135,85,85,85,56,72,42,66,74,43,72,70,55,34,51,60,60,42,51,55,43,88,83,43,60,61,49,57,58,15,49,36,36,24,48,30,47,15,35,42,35,26,73,83,82,62,50,31,34,36,28,62,33,50,48,69,33,31,51,39,67,90,71,20,85,78,24,70,73,78,58,67,57,95,86,39,71,49,83,68,57,61,45,54,93,88,64,51,75,46,67,55,37,30,54,39,46,45,81,40,97,91,64,46,39,23,32,31,42,8,23,73,29,28,34,32,39,33,34,23,33,36,58,72,72,53,95,72,77,63,43,69,45,62,38,31,84,91,59,74,35,90,46,70,68,50,26,42,37,42,46,52,28,27,28,46,69,32,35,58,53,16,76,74,91

Radius of gyration: 15.12 Å; Cα contacts (8 Å, |Δi|>4): 376; chains: 1; bounding box: 50×35×36 Å

Nearest PDB structures (foldseek):
  2bln-assembly2_B  TM=6.069E-01  e=7.216E-02  Escherichia coli
  3r8x-assembly1_A  TM=6.390E-01  e=2.787E-01  Yersinia pestis
  6pih-assembly1_A  TM=5.952E-01  e=2.787E-01  Escherichia coli DH5[alpha]

Secondary structure (DSSP, 8-state):
-PPP-EEE--HHHHHHHTS-TTT-TTHHHHHHHHHTTEEEEETTT--EEEEEEEEEEESSTTT-TTPPP-SEETTEEPP-----TTT-SBTTEEEEEEEETTTEEEEEEEESSEEEEEEEEEESSS--PPEESS---SS---SHHHHHTEEEEEEHHHHHHHHT-

Foldseek 3Di:
DDDWDKDWDDQVNLVLLQPACVVPVVLQQLNQLFLAQKKKAQQPPRWIKTLNGKDKAFQDCVSGVPHDDFDDDVNHTQDDLFDDCPQAPHHQWWWAWHQDPVAEIWTWIGGNTIIITRQWMDIPVDPDDIHHGRHDPPDHPPDSSRGNSIIMITGPVSNVVSVVD

pLDDT: mean 90.73, std 7.58, range [50.0, 98.38]